Protein AF-A0A242SGG1-F1 (afdb_monomer_lite)

Organism: Acinetobacter baumannii (NCBI:txid470)

Foldseek 3Di:
DDPVLLVVLLVCVVVVVDPDLCRSCVVSVHHSVVSVVSD

pLDDT: mean 90.22, std 4.02, range [73.56, 94.06]

Sequence (39 aa):
MTPEQVALLHQRLESGDYKTKRALAKEFGISAPTLYRYQ

Structure (mmCIF, N/CA/C/O backbone):
data_AF-A0A242SGG1-F1
#
_entry.id   AF-A0A242SGG1-F1
#
loop_
_atom_site.group_PDB
_atom_site.id
_atom_site.type_symbol
_atom_site.label_atom_id
_atom_site.label_alt_id
_atom_site.label_comp_id
_atom_site.label_asym_id
_atom_site.label_entity_id
_atom_site.label_seq_id
_atom_site.pdbx_PDB_ins_code
_atom_site.Cartn_x
_atom_site.Cartn_y
_atom_site.Cartn_z
_atom_site.occupancy
_atom_site.B_iso_or_equiv
_atom_site.auth_seq_id
_atom_site.auth_comp_id
_atom_site.auth_asym_id
_atom_site.auth_atom_id
_atom_site.pdbx_PDB_model_num
ATOM 1 N N . MET A 1 1 ? -4.777 5.352 9.267 1.00 79.06 1 MET A N 1
ATOM 2 C CA . MET A 1 1 ? -5.072 5.355 7.821 1.00 79.06 1 MET A CA 1
ATOM 3 C C . MET A 1 1 ? -6.551 5.655 7.665 1.00 79.06 1 MET A C 1
ATOM 5 O O . MET A 1 1 ? -7.329 5.086 8.425 1.00 79.06 1 MET A O 1
ATOM 9 N N . THR A 1 2 ? -6.930 6.588 6.793 1.00 91.62 2 THR A N 1
ATOM 10 C CA . THR A 1 2 ? -8.348 6.930 6.563 1.00 91.62 2 THR A CA 1
ATOM 11 C C . THR A 1 2 ? -9.000 5.938 5.589 1.00 91.62 2 THR A C 1
ATOM 13 O O . THR A 1 2 ? -8.276 5.255 4.859 1.00 91.62 2 THR A O 1
ATOM 16 N N . PRO A 1 3 ? -10.343 5.845 5.530 1.00 91.44 3 PRO A N 1
ATOM 17 C CA . PRO A 1 3 ? -11.033 5.008 4.543 1.00 91.4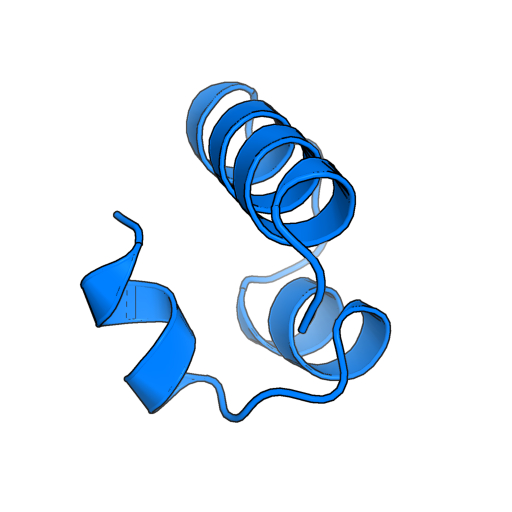4 3 PRO A CA 1
ATOM 18 C C . PRO A 1 3 ? -10.646 5.336 3.092 1.00 91.44 3 PRO A C 1
ATOM 20 O O . PRO A 1 3 ? -10.493 4.437 2.271 1.00 91.44 3 PRO A O 1
ATOM 23 N N . GLU A 1 4 ? -10.404 6.611 2.786 1.00 93.31 4 GLU A N 1
ATOM 24 C CA . GLU A 1 4 ? -9.974 7.061 1.455 1.00 93.31 4 GLU A CA 1
ATOM 25 C C . GLU A 1 4 ? -8.569 6.548 1.116 1.00 93.31 4 GLU A C 1
ATOM 27 O O . GLU A 1 4 ? -8.321 6.080 0.007 1.00 93.31 4 GLU A O 1
ATOM 32 N N . GLN A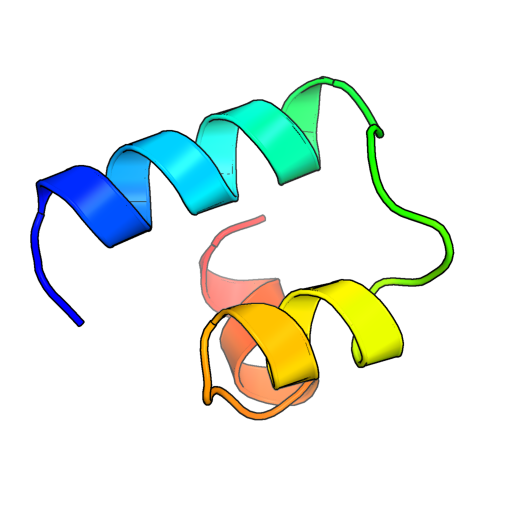 1 5 ? -7.651 6.569 2.089 1.00 92.38 5 GLN A N 1
ATOM 33 C CA . GLN A 1 5 ? -6.315 5.999 1.920 1.00 92.38 5 GLN A CA 1
ATOM 34 C C . GLN A 1 5 ? -6.360 4.478 1.735 1.00 92.38 5 GLN A C 1
ATOM 36 O O . GLN A 1 5 ? -5.560 3.939 0.980 1.00 92.38 5 GLN A O 1
ATOM 41 N N . VAL A 1 6 ? -7.292 3.780 2.389 1.00 91.69 6 VAL A N 1
ATOM 42 C CA . VAL A 1 6 ? -7.502 2.337 2.178 1.00 91.69 6 VAL A CA 1
ATOM 43 C C . VAL A 1 6 ? -7.966 2.070 0.748 1.00 91.69 6 VAL A C 1
ATOM 45 O O . VAL A 1 6 ? -7.373 1.235 0.070 1.00 91.69 6 VAL A O 1
ATOM 48 N N . ALA A 1 7 ? -8.963 2.811 0.260 1.00 94.06 7 ALA A N 1
ATOM 49 C CA . ALA A 1 7 ? -9.460 2.662 -1.106 1.00 94.06 7 ALA A CA 1
ATOM 50 C C . ALA A 1 7 ? -8.364 2.930 -2.154 1.00 94.06 7 ALA A C 1
ATOM 52 O O . ALA A 1 7 ? -8.192 2.146 -3.085 1.00 94.06 7 ALA A O 1
ATOM 53 N N . LEU A 1 8 ? -7.566 3.986 -1.962 1.00 93.50 8 LEU A N 1
ATOM 54 C CA . LEU A 1 8 ? -6.448 4.311 -2.850 1.00 93.50 8 LEU A CA 1
ATOM 55 C C . LEU A 1 8 ? -5.339 3.243 -2.809 1.00 93.50 8 LEU A C 1
ATOM 57 O O . LEU A 1 8 ? -4.750 2.922 -3.842 1.00 93.50 8 LEU A O 1
ATOM 61 N N . LEU A 1 9 ? -5.060 2.678 -1.628 1.00 93.38 9 LEU A N 1
ATOM 62 C CA . LEU A 1 9 ? -4.104 1.581 -1.471 1.00 93.38 9 LEU A CA 1
ATOM 63 C C . LEU A 1 9 ? -4.562 0.336 -2.239 1.00 93.38 9 LEU A C 1
ATOM 65 O O . LEU A 1 9 ? -3.752 -0.249 -2.957 1.00 93.38 9 LEU A O 1
ATOM 69 N N . HIS A 1 10 ? -5.841 -0.040 -2.124 1.00 92.81 10 HIS A N 1
ATOM 70 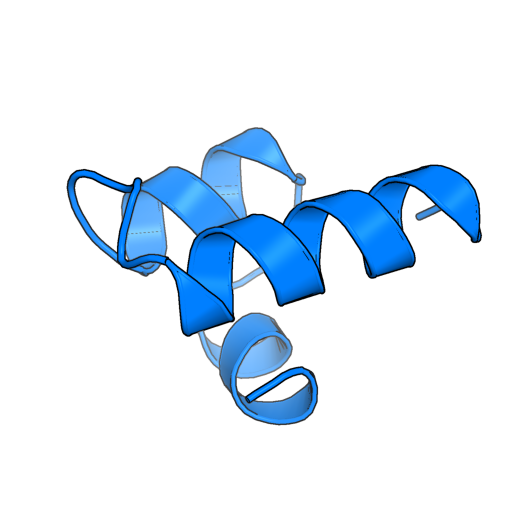C CA . HIS A 1 10 ? -6.421 -1.153 -2.881 1.00 92.81 10 HIS A CA 1
ATOM 71 C C . HIS A 1 10 ? -6.337 -0.910 -4.386 1.00 92.81 10 HIS A C 1
ATOM 73 O O . HIS A 1 10 ? -5.811 -1.754 -5.102 1.00 92.81 10 HIS A O 1
ATOM 79 N N . GLN A 1 11 ? -6.733 0.276 -4.854 1.00 93.56 11 GLN A N 1
ATOM 80 C CA . GLN A 1 11 ? -6.668 0.615 -6.274 1.00 93.56 11 GLN A CA 1
ATOM 81 C C . GLN A 1 11 ? -5.243 0.484 -6.834 1.00 93.56 11 GLN A C 1
ATOM 83 O O . GLN A 1 11 ? -5.058 -0.056 -7.923 1.00 93.56 11 GLN A O 1
ATOM 88 N N . ARG A 1 12 ? -4.222 0.954 -6.102 1.00 92.56 12 ARG A N 1
ATOM 89 C CA . ARG A 1 12 ? -2.819 0.802 -6.525 1.00 92.56 12 ARG A CA 1
ATOM 90 C C . ARG A 1 12 ? -2.331 -0.635 -6.470 1.00 92.56 12 ARG A C 1
ATOM 92 O O . ARG A 1 12 ? -1.540 -1.038 -7.319 1.00 92.56 12 ARG A O 1
ATOM 99 N N . LEU A 1 13 ? -2.782 -1.399 -5.478 1.00 91.62 13 LEU A N 1
ATOM 100 C CA . LEU A 1 13 ? -2.478 -2.821 -5.376 1.00 91.62 13 LEU A CA 1
ATOM 101 C C . LEU A 1 13 ? -3.031 -3.609 -6.564 1.00 91.62 13 LEU A C 1
ATOM 103 O O . LEU A 1 13 ? -2.309 -4.431 -7.122 1.00 91.62 13 LEU A O 1
ATOM 107 N N . GLU A 1 14 ? -4.266 -3.317 -6.968 1.00 91.81 14 GLU A N 1
ATOM 108 C CA . GLU A 1 14 ? -4.932 -3.943 -8.111 1.00 91.81 14 GLU A CA 1
ATOM 109 C C . GLU A 1 14 ? -4.338 -3.498 -9.451 1.00 91.81 14 GLU A C 1
ATOM 111 O O . GLU A 1 14 ? -4.133 -4.323 -10.339 1.00 91.81 14 GLU A O 1
ATOM 116 N N . SER A 1 15 ? -4.024 -2.208 -9.606 1.00 91.94 15 SER A N 1
ATOM 117 C CA . SER A 1 15 ? -3.467 -1.677 -10.856 1.00 91.94 15 SER A CA 1
ATOM 118 C C . SER A 1 15 ? -1.998 -2.043 -11.073 1.00 91.94 15 SER A C 1
ATOM 120 O O . SER A 1 15 ? -1.505 -1.958 -12.197 1.00 91.94 15 SER A O 1
ATOM 122 N N . GLY A 1 16 ? -1.279 -2.410 -10.007 1.00 89.25 16 GLY A N 1
ATOM 123 C CA . GLY A 1 16 ? 0.171 -2.573 -10.053 1.00 89.25 16 GLY A CA 1
ATOM 124 C C . GLY A 1 16 ? 0.928 -1.248 -10.198 1.00 89.25 16 GLY A C 1
ATOM 125 O O . GLY A 1 16 ? 2.124 -1.270 -10.492 1.00 89.25 16 GLY A O 1
ATOM 126 N N . ASP A 1 17 ? 0.265 -0.101 -9.990 1.00 88.88 17 ASP A N 1
ATOM 127 C CA . ASP A 1 17 ? 0.853 1.245 -10.053 1.00 88.88 17 ASP A CA 1
ATOM 128 C C . ASP A 1 17 ? 1.704 1.538 -8.808 1.00 88.88 17 ASP A C 1
ATOM 130 O O . ASP A 1 17 ? 1.378 2.354 -7.943 1.00 88.88 17 ASP A O 1
ATOM 134 N N . TYR A 1 18 ? 2.793 0.790 -8.664 1.00 89.12 18 TYR A N 1
ATOM 135 C CA . TYR A 1 18 ? 3.793 1.001 -7.632 1.00 89.12 18 TYR A CA 1
ATOM 136 C C . TYR A 1 18 ? 5.134 0.394 -8.034 1.00 89.12 18 TYR A C 1
ATOM 138 O O . TYR A 1 18 ? 5.224 -0.691 -8.603 1.00 89.12 18 TYR A O 1
ATOM 146 N N . LYS A 1 19 ? 6.228 1.060 -7.652 1.00 88.44 19 LYS A N 1
ATOM 147 C CA . LYS A 1 19 ? 7.584 0.596 -7.986 1.00 88.44 19 LYS A CA 1
ATOM 148 C C . LYS A 1 19 ? 7.933 -0.729 -7.303 1.00 88.44 19 LYS A C 1
ATOM 150 O O . LYS A 1 19 ? 8.532 -1.615 -7.898 1.00 88.44 19 LYS A O 1
ATOM 155 N N . THR A 1 20 ? 7.594 -0.843 -6.019 1.00 90.06 20 THR A N 1
ATOM 156 C CA . THR A 1 20 ? 7.694 -2.071 -5.215 1.00 90.06 20 THR A CA 1
ATOM 157 C C . THR A 1 20 ? 6.657 -2.009 -4.096 1.00 90.06 20 THR A C 1
ATOM 159 O O . THR A 1 20 ? 6.326 -0.916 -3.632 1.00 90.06 20 THR A O 1
ATOM 162 N N . LYS A 1 21 ? 6.210 -3.160 -3.577 1.00 88.94 21 LYS A N 1
ATOM 163 C CA . LYS A 1 21 ? 5.320 -3.194 -2.399 1.00 88.94 21 LYS A CA 1
ATOM 164 C C . LYS A 1 21 ? 5.918 -2.449 -1.197 1.00 88.94 21 LYS A C 1
ATOM 166 O O . LYS A 1 21 ? 5.202 -1.797 -0.452 1.00 88.94 21 LYS A O 1
ATOM 171 N N . ARG A 1 22 ? 7.247 -2.482 -1.021 1.00 90.94 22 ARG A N 1
ATOM 172 C CA . ARG A 1 22 ? 7.934 -1.732 0.050 1.00 90.94 22 ARG A CA 1
ATOM 173 C C . ARG A 1 22 ? 7.841 -0.216 -0.135 1.00 90.94 22 ARG A C 1
ATOM 175 O O . ARG A 1 22 ? 7.693 0.489 0.857 1.00 90.94 22 ARG A O 1
ATOM 182 N N . ALA A 1 23 ? 7.944 0.276 -1.370 1.00 91.94 23 ALA A N 1
ATOM 183 C CA . ALA A 1 23 ? 7.789 1.699 -1.668 1.00 91.94 23 ALA A CA 1
ATOM 184 C C . ALA A 1 23 ? 6.349 2.157 -1.407 1.00 91.94 23 ALA A C 1
ATOM 186 O O . ALA A 1 23 ? 6.155 3.128 -0.684 1.00 91.94 23 ALA A O 1
ATOM 187 N N . LEU A 1 24 ? 5.364 1.382 -1.876 1.00 92.56 24 LEU A N 1
ATOM 188 C CA . LEU A 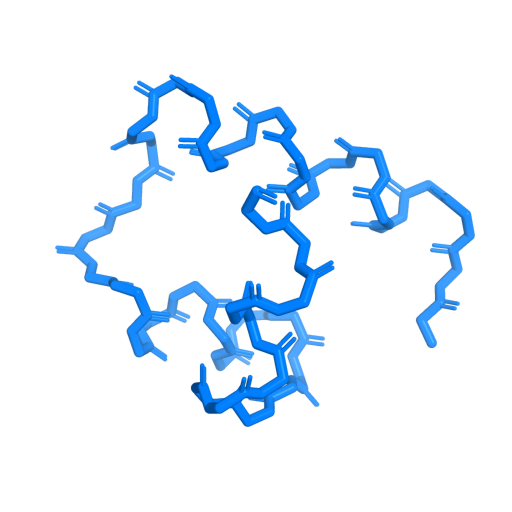1 24 ? 3.949 1.644 -1.615 1.00 92.56 24 LEU A CA 1
ATOM 189 C C . LEU A 1 24 ? 3.651 1.660 -0.109 1.00 92.56 24 LEU A C 1
ATOM 191 O O . LEU A 1 24 ? 3.040 2.593 0.393 1.00 92.56 24 LEU A O 1
ATOM 195 N N . ALA A 1 25 ? 4.169 0.689 0.647 1.00 92.75 25 ALA A N 1
ATOM 196 C CA . ALA A 1 25 ? 4.015 0.669 2.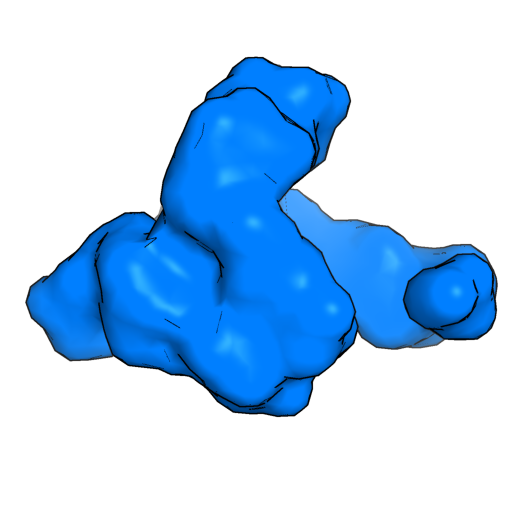101 1.00 92.75 25 ALA A CA 1
ATOM 197 C C . ALA A 1 25 ? 4.539 1.956 2.757 1.00 92.75 25 ALA A C 1
ATOM 199 O O . ALA A 1 25 ? 3.870 2.538 3.609 1.00 92.75 25 ALA A O 1
ATOM 200 N N . LYS A 1 26 ? 5.709 2.434 2.313 1.00 93.56 26 LYS A N 1
ATOM 201 C CA . LYS A 1 26 ? 6.319 3.669 2.813 1.00 93.56 26 LYS A CA 1
ATOM 202 C C . LYS A 1 26 ? 5.485 4.908 2.471 1.00 93.56 26 LYS A C 1
ATOM 204 O O . LYS A 1 26 ? 5.346 5.768 3.333 1.00 93.56 26 LYS A O 1
ATOM 209 N N . GLU A 1 27 ? 4.925 4.989 1.264 1.00 92.12 27 GLU A N 1
ATOM 210 C CA . GLU A 1 27 ? 4.037 6.089 0.848 1.00 92.12 27 GLU A CA 1
ATOM 211 C C . GLU A 1 27 ? 2.785 6.186 1.726 1.00 92.12 27 GLU A C 1
ATOM 213 O O . GLU A 1 27 ? 2.370 7.280 2.095 1.00 92.12 27 GLU A O 1
ATOM 218 N N . PHE A 1 28 ? 2.225 5.042 2.122 1.00 92.25 28 PHE A N 1
ATOM 219 C CA . PHE A 1 28 ? 1.038 4.972 2.976 1.00 92.25 28 PHE A CA 1
ATOM 220 C C . PHE A 1 28 ? 1.367 4.940 4.480 1.00 92.25 28 PHE A C 1
ATOM 222 O O . PHE A 1 28 ? 0.466 4.814 5.309 1.00 92.25 28 PHE A O 1
ATOM 229 N N . GLY A 1 29 ? 2.646 5.055 4.857 1.00 93.50 29 GLY A N 1
ATOM 230 C CA . GLY A 1 29 ? 3.084 5.053 6.257 1.00 93.50 29 GLY A CA 1
ATOM 231 C C . GLY A 1 29 ? 2.848 3.726 6.988 1.00 93.50 29 GLY A C 1
ATOM 232 O O . GLY A 1 29 ? 2.727 3.708 8.212 1.00 93.50 29 GLY A O 1
ATOM 233 N N . ILE A 1 30 ? 2.770 2.615 6.255 1.00 91.81 30 ILE A N 1
ATOM 234 C CA . ILE A 1 30 ? 2.549 1.268 6.789 1.00 91.81 30 ILE A CA 1
ATOM 235 C C . ILE A 1 30 ? 3.781 0.379 6.590 1.00 91.81 30 ILE A C 1
ATOM 237 O O . ILE A 1 30 ? 4.687 0.664 5.808 1.00 91.81 30 ILE A O 1
ATOM 241 N N . SER A 1 31 ? 3.823 -0.742 7.307 1.00 91.12 31 SER A N 1
ATOM 242 C CA . SER A 1 31 ? 4.852 -1.759 7.107 1.00 91.12 31 SER A CA 1
ATOM 243 C C . SER A 1 31 ? 4.503 -2.665 5.917 1.00 91.12 31 SER A C 1
ATOM 245 O O . SER A 1 31 ? 3.335 -2.890 5.599 1.00 91.12 31 SER A O 1
ATOM 247 N N . ALA A 1 32 ? 5.518 -3.229 5.257 1.00 87.50 32 ALA A N 1
ATOM 248 C CA . ALA A 1 32 ? 5.300 -4.165 4.150 1.00 87.50 32 ALA A CA 1
ATOM 249 C C . ALA A 1 32 ? 4.462 -5.409 4.537 1.00 87.50 32 ALA A C 1
ATOM 251 O O . ALA A 1 32 ? 3.629 -5.808 3.728 1.00 87.50 32 ALA A O 1
ATOM 252 N N . PRO A 1 33 ? 4.597 -5.999 5.747 1.00 90.62 33 PRO A N 1
ATOM 253 C CA . PRO A 1 33 ? 3.704 -7.065 6.210 1.00 90.62 33 PRO A CA 1
ATOM 254 C C . PRO A 1 33 ? 2.236 -6.638 6.286 1.00 90.62 33 PRO A C 1
ATOM 256 O O . PRO A 1 33 ? 1.354 -7.401 5.905 1.00 90.62 33 PRO A O 1
ATOM 259 N N . THR A 1 34 ? 1.966 -5.411 6.739 1.00 89.19 34 THR A N 1
ATOM 260 C CA . THR A 1 34 ? 0.604 -4.863 6.808 1.00 89.19 34 THR A CA 1
ATOM 261 C C . THR A 1 34 ? -0.033 -4.774 5.425 1.00 89.19 34 THR A C 1
ATOM 263 O O . THR A 1 34 ? -1.233 -4.984 5.298 1.00 89.19 34 THR A O 1
ATOM 266 N N . LEU A 1 35 ? 0.768 -4.547 4.385 1.00 88.94 35 LEU A N 1
ATOM 267 C CA . LEU A 1 35 ? 0.304 -4.443 3.005 1.00 88.94 35 LEU A CA 1
ATOM 268 C C . LEU A 1 35 ? -0.300 -5.758 2.472 1.00 88.94 35 LEU A C 1
ATOM 270 O O . LEU A 1 35 ? -1.248 -5.712 1.700 1.00 88.94 35 LEU A O 1
ATOM 274 N N . TYR A 1 36 ? 0.159 -6.924 2.949 1.00 86.06 36 TYR A N 1
ATOM 275 C CA . TYR A 1 36 ? -0.435 -8.226 2.598 1.00 86.06 36 TYR A CA 1
ATOM 276 C C . TYR A 1 36 ? -1.853 -8.430 3.145 1.00 86.06 36 TYR A C 1
ATOM 278 O O . TYR A 1 36 ? -2.555 -9.310 2.668 1.00 86.06 36 TYR A O 1
ATOM 286 N N . ARG A 1 37 ? -2.289 -7.640 4.136 1.00 87.38 37 ARG A N 1
ATOM 287 C CA . ARG A 1 37 ? -3.676 -7.686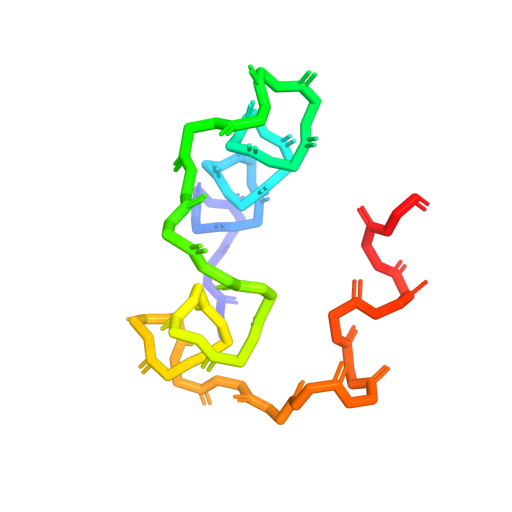 4.635 1.00 87.38 37 ARG A CA 1
ATOM 288 C C . ARG A 1 37 ? -4.661 -6.936 3.737 1.00 87.38 37 ARG A C 1
ATOM 290 O O . ARG A 1 37 ? -5.859 -7.079 3.933 1.00 87.38 37 ARG A O 1
ATOM 297 N N . TYR A 1 38 ? -4.147 -6.122 2.816 1.00 83.31 38 TYR A N 1
ATOM 298 C CA . TYR A 1 38 ? -4.923 -5.336 1.854 1.00 83.31 38 TYR A CA 1
ATOM 299 C C . TYR A 1 38 ? -4.830 -5.904 0.429 1.00 83.31 38 TYR A C 1
ATOM 301 O O . TYR A 1 38 ? -5.322 -5.274 -0.504 1.00 83.31 38 TYR A O 1
ATOM 309 N N . GLN A 1 39 ? -4.151 -7.044 0.257 1.00 73.56 39 GLN A N 1
ATOM 310 C CA . GLN A 1 39 ? -4.110 -7.778 -1.007 1.00 73.56 39 GLN A CA 1
ATOM 311 C C . GLN A 1 39 ? -5.371 -8.606 -1.226 1.00 73.56 39 GLN A C 1
ATOM 313 O O . GLN A 1 39 ? -5.987 -9.012 -0.217 1.00 73.56 39 GLN A O 1
#

Radius of gyration: 8.79 Å; chains: 1; bounding box: 19×15×19 Å

InterPro domains:
  IPR006120 Resolvase, HTH domain [PF02796] (3-38)
  IPR009057 Homedomain-like superfamily [SSF46689] (1-38)

Secondary structure (DSSP, 8-state):
--HHHHHHHHHHHHHT-SS-HHHHHHHTT--HHHHGGG-